Protein AF-A0AAU6L064-F1 (afdb_monomer_lite)

Sequence (139 aa):
MPGTLWLMDPAAAAALPVLDAHYAVLGCRTGSSRLDEFLDDIAPHQTNEATETLRSAFAALADGERHPLTVRELAQGTWLTFLEPAQGLAEVIDRYGVAKAVGRPGAYGRQWARHASDAAWTIWIASGRYSSHGAGIAR

Foldseek 3Di:
DPQACLCVVPLLVVLLVLLVVLCVLLVLDQPDPSVVVLLVQQVVQADPLLSVLCVVLSVCVNVVNPGLVSLLSNLVSLLRRQVPGDLSQLQSSCCRRPNPPDPDRSPVSNVSSNSSNVSSVSNNVSSVPPPPPDPPPDD

Radius of gyration: 15.69 Å; chains: 1; bounding box: 53×27×43 Å

pLDDT: mean 84.85, std 16.48, range [32.59, 97.0]

Secondary structure (DSSP, 8-state):
-GGGGGGGSHHHHHHHHHHHHHHHHTT--TT-HHHHHHHHHHGGGS-HHHHHHHHHHHHHHHTT---HHHHHHHHHHHHHHHSS--HHHHHHHHHHHTTT--SSTTHHHHHHHHHHHHHHHHHHHHTT-----------

Structure (mmCIF, N/CA/C/O backbone):
data_AF-A0AAU6L064-F1
#
_entry.id   AF-A0AAU6L064-F1
#
loop_
_atom_site.group_PDB
_atom_site.id
_atom_site.type_symbol
_atom_site.label_atom_id
_atom_site.label_alt_id
_atom_site.label_comp_id
_atom_site.label_asym_id
_atom_site.label_entity_id
_atom_site.label_seq_id
_atom_site.pdbx_PDB_ins_code
_atom_site.Cartn_x
_atom_site.Cartn_y
_atom_site.Cartn_z
_atom_site.occupancy
_atom_site.B_iso_or_equiv
_atom_site.auth_seq_id
_atom_site.auth_comp_id
_atom_site.auth_asym_id
_atom_site.auth_atom_id
_atom_site.pdbx_PDB_model_num
ATOM 1 N N . MET A 1 1 ? 16.882 1.653 -23.873 1.00 40.06 1 MET A N 1
ATOM 2 C CA . MET A 1 1 ? 16.211 2.381 -22.777 1.00 40.06 1 MET A CA 1
ATOM 3 C C . MET A 1 1 ? 16.507 1.664 -21.463 1.00 40.06 1 MET A C 1
ATOM 5 O O . MET A 1 1 ? 15.993 0.571 -21.285 1.00 40.06 1 MET A O 1
ATOM 9 N N . PRO A 1 2 ? 17.372 2.199 -20.583 1.00 47.66 2 PRO A N 1
ATOM 10 C CA . PRO A 1 2 ? 17.798 1.502 -19.359 1.00 47.66 2 PRO A CA 1
ATOM 11 C C . PRO A 1 2 ? 16.788 1.567 -18.196 1.00 47.66 2 PRO A C 1
ATOM 13 O O . PRO A 1 2 ? 16.959 0.871 -17.205 1.00 47.66 2 PRO A O 1
ATOM 16 N N . GLY A 1 3 ? 15.737 2.392 -18.293 1.00 55.72 3 GLY A N 1
ATOM 17 C CA . GLY A 1 3 ? 14.861 2.733 -17.159 1.00 55.72 3 GLY A CA 1
ATOM 18 C C . GLY A 1 3 ? 13.800 1.700 -16.752 1.00 55.72 3 GLY A C 1
ATOM 19 O O . GLY A 1 3 ? 13.045 1.967 -15.822 1.00 55.72 3 GLY A O 1
ATOM 20 N N . THR A 1 4 ? 13.701 0.551 -17.429 1.00 63.47 4 THR A N 1
ATOM 21 C CA . THR A 1 4 ? 12.591 -0.411 -17.240 1.00 63.47 4 THR A CA 1
ATOM 22 C C . THR A 1 4 ? 13.031 -1.859 -17.015 1.00 63.47 4 THR A C 1
ATOM 24 O O . THR A 1 4 ? 12.196 -2.705 -16.706 1.00 63.47 4 THR A O 1
ATOM 27 N N . LEU A 1 5 ? 14.333 -2.155 -17.126 1.00 70.06 5 LEU A N 1
ATOM 28 C CA . LEU A 1 5 ? 14.878 -3.517 -17.013 1.00 70.06 5 LEU A CA 1
ATOM 29 C C . LEU A 1 5 ? 14.697 -4.134 -15.622 1.00 70.06 5 LEU A C 1
ATOM 31 O O . LEU A 1 5 ? 14.719 -5.350 -15.490 1.00 70.06 5 LEU A O 1
ATOM 35 N N . TRP A 1 6 ? 14.475 -3.318 -14.594 1.00 80.00 6 TRP A N 1
ATOM 36 C CA . TRP A 1 6 ? 14.314 -3.803 -13.228 1.00 80.00 6 TRP A CA 1
ATOM 37 C C . TRP A 1 6 ? 13.031 -4.616 -13.016 1.00 80.00 6 TRP A C 1
ATOM 39 O O . TRP A 1 6 ? 12.991 -5.435 -12.112 1.00 80.00 6 TRP A O 1
ATOM 49 N N . LEU A 1 7 ? 12.001 -4.469 -13.859 1.00 77.25 7 LEU A N 1
ATOM 50 C CA . LEU A 1 7 ? 10.837 -5.366 -13.802 1.00 77.25 7 LEU A CA 1
ATOM 51 C C . LEU A 1 7 ? 11.167 -6.795 -14.260 1.00 77.25 7 LEU A C 1
ATOM 53 O O . LEU A 1 7 ? 10.377 -7.703 -14.025 1.00 77.25 7 LEU A O 1
ATOM 57 N N . MET A 1 8 ? 12.316 -6.999 -14.913 1.00 80.94 8 MET A N 1
ATOM 58 C CA . MET A 1 8 ? 12.846 -8.332 -15.204 1.00 80.94 8 MET A CA 1
ATOM 59 C C . MET A 1 8 ? 13.660 -8.907 -14.037 1.00 80.94 8 MET A C 1
ATOM 61 O O . MET A 1 8 ? 14.088 -10.057 -14.119 1.00 80.94 8 MET A O 1
ATOM 65 N N . ASP A 1 9 ? 13.869 -8.142 -12.958 1.00 87.88 9 ASP A N 1
ATOM 66 C CA . ASP A 1 9 ? 14.424 -8.675 -11.718 1.00 87.88 9 ASP A CA 1
ATOM 67 C C . ASP A 1 9 ? 13.440 -9.700 -11.117 1.00 87.88 9 ASP A C 1
ATOM 69 O O . ASP A 1 9 ? 12.277 -9.361 -10.867 1.00 87.88 9 ASP A O 1
ATOM 73 N N . PRO A 1 10 ? 13.866 -10.955 -10.873 1.00 88.50 10 PRO A N 1
ATOM 74 C CA . PRO A 1 10 ? 12.970 -11.993 -10.374 1.00 88.50 10 PRO A CA 1
ATOM 75 C C . PRO A 1 10 ? 12.332 -11.665 -9.018 1.00 88.50 10 PRO A C 1
ATOM 77 O O . PRO A 1 10 ? 11.196 -12.070 -8.771 1.00 88.50 10 PRO A O 1
ATOM 80 N N . ALA A 1 11 ? 13.030 -10.933 -8.141 1.00 88.69 11 ALA A N 1
ATOM 81 C CA . ALA A 1 11 ? 12.501 -10.567 -6.832 1.00 88.69 11 ALA A CA 1
ATOM 82 C C . ALA A 1 11 ? 11.441 -9.466 -6.959 1.00 88.69 11 ALA A C 1
ATOM 84 O O . ALA A 1 11 ? 10.370 -9.580 -6.362 1.00 88.69 11 ALA A O 1
ATOM 85 N N . ALA A 1 12 ? 11.682 -8.449 -7.791 1.00 90.31 12 ALA A N 1
ATOM 86 C CA . ALA A 1 12 ? 10.689 -7.416 -8.086 1.00 90.31 12 ALA A CA 1
ATOM 87 C C . ALA A 1 12 ? 9.434 -7.997 -8.759 1.00 90.31 12 ALA A C 1
ATOM 89 O O . ALA A 1 12 ? 8.310 -7.665 -8.372 1.00 90.31 12 ALA A O 1
ATOM 90 N N . ALA A 1 13 ? 9.619 -8.907 -9.720 1.00 89.25 13 ALA A N 1
ATOM 91 C CA . ALA A 1 13 ? 8.527 -9.593 -10.406 1.00 89.25 13 ALA A CA 1
ATOM 92 C C . ALA A 1 13 ? 7.676 -10.447 -9.450 1.00 89.25 13 ALA A C 1
ATOM 94 O O . ALA A 1 13 ? 6.459 -10.512 -9.611 1.00 89.25 13 ALA A O 1
ATOM 95 N N . ALA A 1 14 ? 8.291 -11.067 -8.437 1.00 92.56 14 ALA A N 1
ATOM 96 C CA . ALA A 1 14 ? 7.584 -11.825 -7.405 1.00 92.56 14 ALA A CA 1
ATOM 97 C C . ALA A 1 14 ? 6.913 -10.930 -6.346 1.00 92.56 14 ALA A C 1
ATOM 99 O O . ALA A 1 14 ? 5.858 -11.284 -5.823 1.00 92.56 14 ALA A O 1
ATOM 100 N N . ALA A 1 15 ? 7.490 -9.767 -6.036 1.00 95.19 15 ALA A N 1
ATOM 101 C CA . ALA A 1 15 ? 6.967 -8.849 -5.025 1.00 95.19 15 ALA A CA 1
ATOM 102 C C . ALA A 1 15 ? 5.731 -8.064 -5.497 1.00 95.19 15 ALA A C 1
ATOM 104 O O . ALA A 1 15 ? 4.833 -7.797 -4.699 1.00 95.19 15 ALA A O 1
ATOM 105 N N . LEU A 1 16 ? 5.643 -7.725 -6.787 1.00 93.12 16 LEU A N 1
ATOM 106 C CA . LEU A 1 16 ? 4.499 -7.001 -7.353 1.00 93.12 16 LEU A CA 1
ATOM 107 C C . LEU A 1 16 ? 3.136 -7.687 -7.110 1.00 93.12 16 LEU A C 1
ATOM 109 O O . LEU A 1 16 ? 2.251 -7.038 -6.550 1.00 93.12 16 LEU A O 1
ATOM 113 N N . PRO A 1 17 ? 2.929 -8.976 -7.447 1.00 94.50 17 PRO A N 1
ATOM 114 C CA . PRO A 1 17 ? 1.654 -9.640 -7.179 1.00 94.50 17 PRO A CA 1
ATOM 115 C C . PRO A 1 17 ? 1.354 -9.781 -5.678 1.00 94.50 17 PRO A C 1
ATOM 117 O O . PRO A 1 17 ? 0.186 -9.815 -5.297 1.00 94.50 17 PRO A O 1
ATOM 120 N N . VAL A 1 18 ? 2.376 -9.833 -4.815 1.00 95.44 18 VAL A N 1
ATOM 121 C CA . VAL A 1 18 ? 2.193 -9.828 -3.352 1.00 95.44 18 VAL A CA 1
ATOM 122 C C . VAL A 1 18 ? 1.648 -8.479 -2.886 1.00 95.44 18 VAL A C 1
ATOM 124 O O . VAL A 1 18 ? 0.687 -8.435 -2.118 1.00 95.44 18 VAL A O 1
ATOM 127 N N . LEU A 1 19 ? 2.215 -7.378 -3.384 1.00 95.19 19 LEU A N 1
ATOM 128 C CA . LEU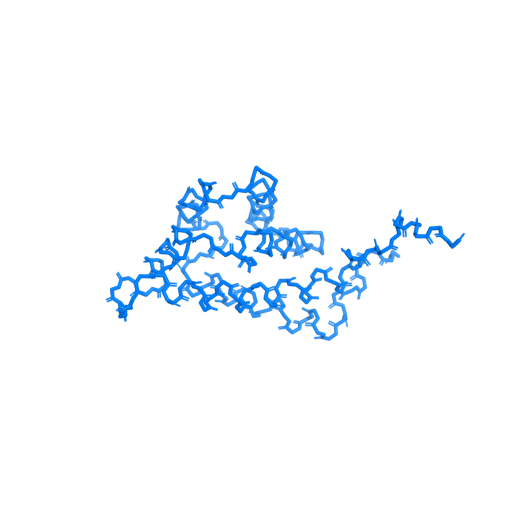 A 1 19 ? 1.740 -6.031 -3.079 1.00 95.19 19 LEU A CA 1
ATOM 129 C C . LEU A 1 19 ? 0.292 -5.820 -3.553 1.00 95.19 19 LEU A C 1
ATOM 131 O O . LEU A 1 19 ? -0.539 -5.319 -2.796 1.00 95.19 19 LEU A O 1
ATOM 135 N N . ASP A 1 20 ? -0.036 -6.280 -4.762 1.00 94.31 20 ASP A N 1
ATOM 136 C CA . ASP A 1 20 ? -1.407 -6.243 -5.284 1.00 94.31 20 ASP A CA 1
ATOM 137 C C . ASP A 1 20 ? -2.376 -7.043 -4.408 1.00 94.31 20 ASP A C 1
ATOM 139 O O . ASP A 1 20 ? -3.473 -6.575 -4.089 1.00 94.31 20 ASP A O 1
ATOM 143 N N . ALA A 1 21 ? -1.967 -8.239 -3.975 1.00 94.50 21 ALA A N 1
ATOM 144 C CA . ALA A 1 21 ? -2.769 -9.075 -3.093 1.00 94.50 21 ALA A CA 1
ATOM 145 C C . ALA A 1 21 ? -3.041 -8.387 -1.745 1.00 94.50 21 ALA A C 1
ATOM 147 O O . ALA A 1 21 ? -4.159 -8.473 -1.236 1.00 94.50 21 ALA A O 1
ATOM 148 N N . HIS A 1 22 ? -2.070 -7.658 -1.187 1.00 95.06 22 HIS A N 1
ATOM 149 C CA . HIS A 1 22 ? -2.254 -6.922 0.065 1.00 95.06 22 HIS A CA 1
ATOM 150 C C . HIS A 1 22 ? -3.348 -5.855 -0.029 1.00 95.06 22 HIS A C 1
ATOM 152 O O . HIS A 1 22 ? -4.210 -5.805 0.853 1.00 95.06 22 HIS A O 1
ATOM 158 N N . TYR A 1 23 ? -3.364 -5.048 -1.092 1.00 94.06 23 TYR A N 1
ATOM 159 C CA . TYR A 1 23 ? -4.438 -4.075 -1.320 1.00 94.06 23 TYR A CA 1
ATOM 160 C C . TYR A 1 23 ? -5.778 -4.758 -1.628 1.00 94.06 23 TYR A C 1
ATOM 162 O O . TYR A 1 23 ? -6.821 -4.342 -1.117 1.00 94.06 23 TYR A O 1
ATOM 170 N N . ALA A 1 24 ? -5.763 -5.864 -2.379 1.00 92.31 24 ALA A N 1
ATOM 171 C CA . ALA A 1 24 ? -6.968 -6.631 -2.680 1.00 92.31 24 ALA A CA 1
ATOM 172 C C . ALA A 1 24 ? -7.638 -7.219 -1.424 1.00 92.31 24 ALA A C 1
ATOM 174 O O . ALA A 1 24 ? -8.868 -7.231 -1.354 1.00 92.31 24 ALA A O 1
ATOM 175 N N . VAL A 1 25 ? -6.865 -7.653 -0.419 1.00 91.56 25 VAL A N 1
ATOM 176 C CA . VAL A 1 25 ? -7.390 -8.140 0.874 1.00 91.56 25 VAL A CA 1
ATOM 177 C C . VAL A 1 25 ? -8.154 -7.048 1.628 1.00 91.56 25 VAL A C 1
ATOM 179 O O . VAL A 1 25 ? -9.149 -7.342 2.284 1.00 91.56 25 VAL A O 1
ATOM 182 N N . LEU A 1 26 ? -7.746 -5.783 1.499 1.00 92.06 26 LEU A N 1
ATOM 183 C CA . LEU A 1 26 ? -8.482 -4.653 2.076 1.00 92.06 26 LEU A CA 1
ATOM 184 C C . LEU A 1 26 ? -9.744 -4.297 1.274 1.00 92.06 26 LEU A C 1
ATOM 186 O O . LEU A 1 26 ? -10.515 -3.437 1.692 1.00 92.06 26 LEU A O 1
ATOM 190 N N . GLY A 1 27 ? -9.977 -4.950 0.131 1.00 88.50 27 GLY A N 1
ATOM 191 C CA . GLY A 1 27 ? -11.012 -4.592 -0.839 1.00 88.50 27 GLY A CA 1
ATOM 192 C C . GLY A 1 27 ? -10.665 -3.351 -1.669 1.00 88.50 27 GLY A C 1
ATOM 193 O O . GLY A 1 27 ? -11.515 -2.864 -2.411 1.00 88.50 27 GLY A O 1
ATOM 194 N N . CYS A 1 28 ? -9.430 -2.857 -1.569 1.00 89.56 28 CYS A N 1
ATOM 195 C CA . CYS A 1 28 ? -8.946 -1.663 -2.252 1.00 89.56 28 CYS A CA 1
ATOM 196 C C . CYS A 1 28 ? -8.476 -2.029 -3.661 1.00 89.56 28 CYS A C 1
ATOM 198 O O . CYS A 1 28 ? -7.287 -2.193 -3.927 1.00 89.56 28 CYS A O 1
ATOM 200 N N . ARG A 1 29 ? -9.434 -2.211 -4.572 1.00 87.44 29 ARG A N 1
ATOM 201 C CA . ARG A 1 29 ? -9.141 -2.391 -5.999 1.00 87.44 29 ARG A CA 1
ATOM 202 C C . ARG A 1 29 ? -8.967 -1.026 -6.652 1.00 87.44 29 ARG A C 1
ATOM 204 O O . ARG A 1 29 ? -9.646 -0.070 -6.279 1.00 87.44 29 ARG A O 1
ATOM 211 N N . THR A 1 30 ? -8.095 -0.947 -7.644 1.00 85.19 30 THR A N 1
ATOM 212 C CA . THR A 1 30 ? -7.908 0.262 -8.446 1.00 85.19 30 THR A CA 1
ATOM 213 C C . THR A 1 30 ? -9.244 0.778 -8.994 1.00 85.19 30 THR A C 1
ATOM 215 O O . THR A 1 30 ? -10.034 -0.008 -9.518 1.00 85.19 30 THR A O 1
ATOM 218 N N . GLY A 1 31 ? -9.504 2.081 -8.840 1.00 82.00 31 GLY A N 1
ATOM 219 C CA . GLY A 1 31 ? -10.741 2.736 -9.290 1.00 82.00 31 GLY A CA 1
ATOM 220 C C . GLY A 1 31 ? -12.000 2.379 -8.488 1.00 82.00 31 GLY A C 1
ATOM 221 O O . GLY A 1 31 ? -13.108 2.671 -8.932 1.00 82.00 31 GLY A O 1
ATOM 222 N N . SER A 1 32 ? -11.867 1.709 -7.338 1.00 91.25 32 SER A N 1
ATOM 223 C CA . SER A 1 32 ? -13.007 1.413 -6.461 1.00 91.25 32 SER A CA 1
ATOM 224 C C . SER A 1 32 ? -13.227 2.517 -5.427 1.00 91.25 32 SER A C 1
ATOM 226 O O . SER A 1 32 ? -12.266 3.008 -4.844 1.00 91.25 32 SER A O 1
ATOM 228 N N . SER A 1 33 ? -14.489 2.811 -5.099 1.00 93.25 33 SER A N 1
ATOM 229 C CA . SER A 1 33 ? -14.830 3.769 -4.032 1.00 93.25 33 SER A CA 1
ATOM 230 C C . SER A 1 33 ? -14.207 3.395 -2.685 1.00 93.25 33 SER A C 1
ATOM 232 O O . SER A 1 33 ? -13.840 4.254 -1.898 1.00 93.25 33 SER A O 1
ATOM 234 N N . ARG A 1 34 ? -14.033 2.093 -2.434 1.00 93.94 34 ARG A N 1
ATOM 235 C CA . ARG A 1 34 ? -13.389 1.575 -1.226 1.00 93.94 34 ARG A CA 1
ATOM 236 C C . ARG A 1 34 ? -11.905 1.937 -1.142 1.00 93.94 34 ARG A C 1
ATOM 238 O O . ARG A 1 34 ? -11.395 2.117 -0.041 1.00 93.94 34 ARG A O 1
ATOM 245 N N . LEU A 1 35 ? -11.209 2.010 -2.279 1.00 94.94 35 LEU A N 1
ATOM 246 C CA . LEU A 1 35 ? -9.835 2.505 -2.324 1.00 94.94 35 LEU A CA 1
ATOM 247 C C . LEU A 1 35 ? -9.801 4.004 -2.007 1.00 94.94 35 LEU A C 1
ATOM 249 O O . LEU A 1 35 ? -8.957 4.414 -1.221 1.00 94.94 35 LEU A O 1
ATOM 253 N N . ASP A 1 36 ? -10.727 4.791 -2.555 1.00 95.38 36 ASP A N 1
ATOM 254 C CA . ASP A 1 36 ? -10.803 6.231 -2.277 1.00 95.38 36 ASP A CA 1
ATOM 255 C C . ASP A 1 36 ? -11.081 6.501 -0.790 1.00 95.38 36 ASP A C 1
ATOM 257 O O . ASP A 1 36 ? -10.340 7.246 -0.152 1.00 95.38 36 ASP A O 1
ATOM 261 N N . GLU A 1 37 ? -12.063 5.804 -0.206 1.00 96.25 37 GLU A N 1
ATOM 262 C CA . GLU A 1 37 ? -12.361 5.840 1.235 1.00 96.25 37 GLU A CA 1
ATOM 263 C C . GLU A 1 37 ? -11.132 5.475 2.080 1.00 96.25 37 GLU A C 1
ATOM 265 O O . GLU A 1 37 ? -10.821 6.146 3.065 1.00 96.25 37 GLU A O 1
ATOM 270 N N . PHE A 1 38 ? -10.394 4.436 1.675 1.00 96.31 38 PHE A N 1
ATOM 271 C CA . PHE A 1 38 ? -9.176 4.026 2.366 1.00 96.31 38 PHE A CA 1
ATOM 272 C C . PHE A 1 38 ? -8.100 5.111 2.310 1.00 96.31 38 PHE A C 1
ATOM 274 O O . PHE A 1 38 ? -7.510 5.427 3.340 1.00 96.31 38 PHE A O 1
ATOM 281 N N . LEU A 1 39 ? -7.853 5.690 1.131 1.00 96.00 39 LEU A N 1
ATOM 282 C CA . LEU A 1 39 ? -6.872 6.760 0.940 1.00 96.00 39 LEU A CA 1
ATOM 283 C C . LEU A 1 39 ? -7.240 8.023 1.733 1.00 96.00 39 LEU A C 1
ATOM 285 O O . LEU A 1 39 ? -6.349 8.718 2.222 1.00 96.00 39 LEU A O 1
ATOM 289 N N . ASP A 1 40 ? -8.531 8.324 1.871 1.00 97.00 40 ASP A N 1
ATOM 290 C CA . ASP A 1 40 ? -9.027 9.429 2.695 1.00 97.00 40 ASP A CA 1
ATOM 291 C C . ASP A 1 40 ? -8.832 9.150 4.193 1.00 97.00 40 ASP A C 1
ATOM 293 O O . ASP A 1 40 ? -8.358 10.019 4.925 1.00 97.00 40 ASP A O 1
ATOM 297 N N . ASP A 1 41 ? -9.115 7.925 4.643 1.00 96.56 41 ASP A N 1
ATOM 298 C CA . ASP A 1 41 ? -8.956 7.511 6.040 1.00 96.56 41 ASP A CA 1
ATOM 299 C C . ASP A 1 41 ? -7.490 7.489 6.506 1.00 96.56 41 ASP A C 1
ATOM 301 O O . ASP A 1 41 ? -7.211 7.767 7.675 1.00 96.56 41 ASP A O 1
ATOM 305 N N . ILE A 1 42 ? -6.542 7.132 5.631 1.00 95.19 42 ILE A N 1
ATOM 306 C CA . ILE A 1 42 ? -5.116 7.072 5.996 1.00 95.19 42 ILE A CA 1
ATOM 307 C C . ILE A 1 42 ? -4.401 8.422 5.881 1.00 95.19 42 ILE A C 1
ATOM 309 O O . ILE A 1 42 ? -3.381 8.605 6.547 1.00 95.19 42 ILE A O 1
ATOM 313 N N . ALA A 1 43 ? -4.925 9.374 5.099 1.00 94.44 43 ALA A N 1
ATOM 314 C CA . ALA A 1 43 ? -4.281 10.666 4.836 1.00 94.44 43 ALA A CA 1
ATOM 315 C C . ALA A 1 43 ? -3.864 11.449 6.102 1.00 94.44 43 ALA A C 1
ATOM 317 O O . ALA A 1 43 ? -2.752 11.980 6.122 1.00 94.44 43 ALA A O 1
ATOM 318 N N . PRO A 1 44 ? -4.656 11.493 7.197 1.00 94.00 44 PRO A N 1
ATOM 319 C CA . PRO A 1 44 ? -4.252 12.166 8.438 1.00 94.00 44 PRO A CA 1
ATOM 320 C C . PRO A 1 44 ? -3.046 11.530 9.147 1.00 94.00 44 PRO A C 1
ATOM 322 O O . PRO A 1 44 ? -2.494 12.117 10.076 1.00 94.00 44 PRO A O 1
ATOM 325 N N . HIS A 1 45 ? -2.661 10.316 8.753 1.00 92.88 45 HIS A N 1
ATOM 326 C CA . HIS A 1 45 ? -1.569 9.544 9.340 1.00 92.88 45 HIS A CA 1
ATOM 327 C C . HIS A 1 45 ? -0.323 9.486 8.440 1.00 92.88 45 HIS A C 1
ATOM 329 O O . HIS A 1 45 ? 0.610 8.743 8.743 1.00 92.88 45 HIS A O 1
ATOM 335 N N . GLN A 1 46 ? -0.306 10.252 7.347 1.00 91.00 46 GLN A N 1
ATOM 336 C CA . GLN A 1 46 ? 0.745 10.265 6.330 1.00 91.00 46 GLN A CA 1
ATOM 337 C C . GLN A 1 46 ? 1.459 11.617 6.266 1.00 91.00 46 GLN A C 1
ATOM 339 O O . GLN A 1 46 ? 0.940 12.645 6.698 1.00 91.00 46 GLN A O 1
ATOM 344 N N . THR A 1 47 ? 2.653 11.632 5.671 1.00 90.06 47 THR A N 1
ATOM 345 C CA . THR A 1 47 ? 3.243 12.878 5.169 1.00 90.06 47 THR A CA 1
ATOM 346 C C . THR A 1 47 ? 2.531 13.307 3.883 1.00 90.06 47 THR A C 1
ATOM 348 O O . THR A 1 47 ? 2.015 12.464 3.148 1.00 90.06 47 THR A O 1
ATOM 351 N N . ASN A 1 48 ? 2.558 14.605 3.561 1.00 90.56 48 ASN A N 1
ATOM 352 C CA . ASN A 1 48 ? 2.000 15.107 2.296 1.00 90.56 48 ASN A CA 1
ATOM 353 C C . ASN A 1 48 ? 2.604 14.385 1.079 1.00 90.56 48 ASN A C 1
ATOM 355 O O . ASN A 1 48 ? 1.873 14.001 0.174 1.00 90.56 48 ASN A O 1
ATOM 359 N N . GLU A 1 49 ? 3.915 14.120 1.102 1.00 91.19 49 GLU A N 1
ATOM 360 C CA . GLU A 1 49 ? 4.611 13.381 0.042 1.00 91.19 49 GLU A CA 1
ATOM 361 C C . GLU A 1 49 ? 4.054 11.961 -0.139 1.00 91.19 49 GLU A C 1
ATOM 363 O O . GLU A 1 49 ? 3.805 11.536 -1.268 1.00 91.19 49 GLU A O 1
ATOM 368 N N . ALA A 1 50 ? 3.835 11.219 0.952 1.00 91.62 50 ALA A N 1
ATOM 369 C CA . ALA A 1 50 ? 3.296 9.863 0.880 1.00 91.62 50 ALA A CA 1
ATOM 370 C C . ALA A 1 50 ? 1.855 9.860 0.343 1.00 91.62 50 ALA A C 1
ATOM 372 O O . ALA A 1 50 ? 1.517 9.022 -0.497 1.00 91.62 50 ALA A O 1
ATOM 373 N N . THR A 1 51 ? 1.041 10.831 0.771 1.00 94.06 51 THR A N 1
ATOM 374 C CA . THR A 1 51 ? -0.332 11.027 0.290 1.00 94.06 51 THR A CA 1
ATOM 375 C C . THR A 1 51 ? -0.365 11.314 -1.211 1.00 94.06 51 THR A C 1
ATOM 377 O O . THR A 1 51 ? -1.078 10.636 -1.952 1.00 94.06 51 THR A O 1
ATOM 380 N N . GLU A 1 52 ? 0.419 12.289 -1.676 1.00 95.00 52 GLU A N 1
ATOM 381 C CA . GLU A 1 52 ? 0.500 12.662 -3.094 1.00 95.00 52 GLU A CA 1
ATOM 382 C C . GLU A 1 52 ? 1.005 11.494 -3.948 1.00 95.00 52 GLU A C 1
ATOM 384 O O . GLU A 1 52 ? 0.402 11.166 -4.971 1.00 95.00 52 GLU A O 1
ATOM 389 N N . THR A 1 53 ? 2.058 10.811 -3.489 1.00 94.81 53 THR A N 1
ATOM 390 C CA . THR A 1 53 ? 2.667 9.682 -4.206 1.00 94.81 53 THR A CA 1
ATOM 391 C C . THR A 1 53 ? 1.685 8.522 -4.371 1.00 94.81 53 THR A C 1
ATOM 393 O O . THR A 1 53 ? 1.521 8.010 -5.479 1.00 94.81 53 THR A O 1
ATOM 396 N N . LEU A 1 54 ? 1.000 8.106 -3.297 1.00 94.06 54 LEU A N 1
ATOM 397 C CA . LEU A 1 54 ? 0.036 7.005 -3.375 1.00 94.06 54 LEU A CA 1
ATOM 398 C C . LEU A 1 54 ? -1.166 7.351 -4.246 1.00 94.06 54 LEU A C 1
ATOM 400 O O . LEU A 1 54 ? -1.578 6.526 -5.061 1.00 94.06 54 LEU A O 1
ATOM 404 N N . ARG A 1 55 ? -1.723 8.559 -4.101 1.00 95.38 55 ARG A N 1
ATOM 405 C CA . ARG A 1 55 ? -2.876 8.983 -4.905 1.00 95.38 55 ARG A CA 1
ATOM 406 C C . ARG A 1 55 ? -2.528 9.065 -6.382 1.00 95.38 55 ARG A C 1
ATOM 408 O O . ARG A 1 55 ? -3.276 8.534 -7.195 1.00 95.38 55 ARG A O 1
ATOM 415 N N . SER A 1 56 ? -1.381 9.656 -6.718 1.00 94.44 56 SER A N 1
ATOM 416 C CA . SER A 1 56 ? -0.888 9.717 -8.097 1.00 94.44 56 SER A CA 1
ATOM 417 C C . SER A 1 56 ? -0.717 8.316 -8.689 1.00 94.44 56 SER A C 1
ATOM 419 O O . SER A 1 56 ? -1.228 8.032 -9.772 1.00 94.44 56 SER A O 1
ATOM 421 N N . ALA A 1 57 ? -0.079 7.402 -7.950 1.00 94.31 57 ALA A N 1
ATOM 422 C CA . ALA A 1 57 ? 0.134 6.036 -8.413 1.00 94.31 57 ALA A CA 1
ATOM 423 C C . ALA A 1 57 ? -1.186 5.282 -8.644 1.00 94.31 57 ALA A C 1
ATOM 425 O O . ALA A 1 57 ? -1.346 4.612 -9.664 1.00 94.31 57 ALA A O 1
ATOM 426 N N . PHE A 1 58 ? -2.148 5.393 -7.725 1.00 94.94 58 PHE A N 1
ATOM 427 C CA . PHE A 1 58 ? -3.447 4.738 -7.878 1.00 94.94 58 PHE A CA 1
ATOM 428 C C . PHE A 1 58 ? -4.313 5.352 -8.980 1.00 94.94 58 PHE A C 1
ATOM 430 O O . PHE A 1 58 ? -4.995 4.597 -9.673 1.00 94.94 58 PHE A O 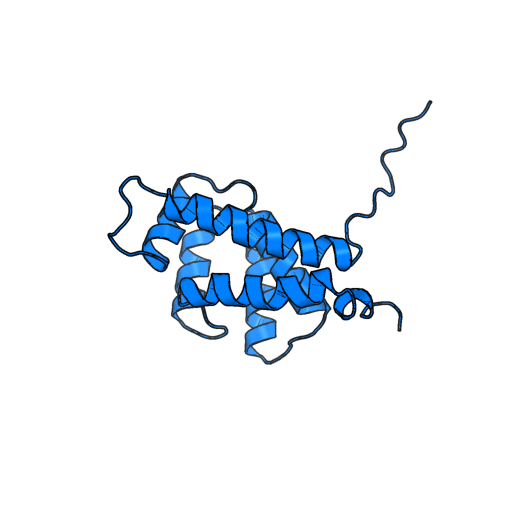1
ATOM 437 N N . ALA A 1 59 ? -4.253 6.671 -9.183 1.00 93.31 59 ALA A N 1
ATOM 438 C CA . ALA A 1 59 ? -4.926 7.342 -10.292 1.00 93.31 59 ALA A CA 1
ATOM 439 C C . ALA A 1 59 ? -4.387 6.849 -11.643 1.00 93.31 59 ALA A C 1
ATOM 441 O O . ALA A 1 59 ? -5.156 6.360 -12.466 1.00 93.31 59 ALA A O 1
ATOM 442 N N . ALA A 1 60 ? -3.063 6.835 -11.821 1.00 92.12 60 ALA A N 1
ATOM 443 C CA . ALA A 1 60 ? -2.438 6.318 -13.038 1.00 92.12 60 ALA A CA 1
ATOM 444 C C . ALA A 1 60 ? -2.786 4.836 -13.286 1.00 92.12 60 ALA A C 1
ATOM 446 O O . ALA A 1 60 ? -3.086 4.434 -14.409 1.00 92.12 60 ALA A O 1
ATOM 447 N N . LEU A 1 61 ? -2.827 4.002 -12.237 1.00 90.88 61 LEU A N 1
ATOM 448 C CA . LEU A 1 61 ? -3.286 2.616 -12.380 1.00 90.88 61 LEU A CA 1
ATOM 449 C C . LEU A 1 61 ? -4.755 2.523 -12.818 1.00 90.88 61 LEU A C 1
ATOM 451 O O . LEU A 1 61 ? -5.096 1.590 -13.547 1.00 90.88 61 LEU A O 1
ATOM 455 N N . ALA A 1 62 ? -5.622 3.435 -12.365 1.00 89.19 62 ALA A N 1
ATOM 456 C CA . ALA A 1 62 ? -7.042 3.454 -12.728 1.00 89.19 62 ALA A CA 1
ATOM 457 C C . ALA A 1 62 ? -7.252 3.825 -14.197 1.00 89.19 62 ALA A C 1
ATOM 459 O O . ALA A 1 62 ? -8.117 3.243 -14.851 1.00 89.19 62 ALA A O 1
ATOM 460 N N . ASP A 1 63 ? -6.382 4.677 -14.731 1.00 89.25 63 ASP A N 1
ATOM 461 C CA . ASP A 1 63 ? -6.345 5.043 -16.148 1.00 89.25 63 ASP A CA 1
ATOM 462 C C . ASP A 1 63 ? -5.718 3.946 -17.038 1.00 89.25 63 ASP A C 1
ATOM 464 O O . ASP A 1 63 ? -5.582 4.103 -18.251 1.00 89.25 63 ASP A O 1
ATOM 468 N N . GLY A 1 64 ? -5.360 2.795 -16.455 1.00 83.56 64 GLY A N 1
ATOM 469 C CA . GLY A 1 64 ? -4.761 1.658 -17.157 1.00 83.56 64 GLY A CA 1
ATOM 470 C C . GLY A 1 64 ? -3.243 1.761 -17.331 1.00 83.56 64 GLY A C 1
ATOM 471 O O . GLY A 1 64 ? -2.633 0.887 -17.954 1.00 83.56 64 GLY A O 1
ATOM 472 N N . GLU A 1 65 ? -2.602 2.775 -16.749 1.00 82.38 65 GLU A N 1
ATOM 473 C CA . GLU A 1 65 ? -1.167 3.019 -16.868 1.00 82.38 65 GLU A CA 1
ATOM 474 C C . GLU A 1 65 ? -0.358 2.173 -15.881 1.00 82.38 65 GLU A C 1
ATOM 476 O O . GLU A 1 65 ? 0.242 2.656 -14.916 1.00 82.38 65 GLU A O 1
ATOM 481 N N . ARG A 1 66 ? -0.270 0.866 -16.140 1.00 84.62 66 ARG A N 1
ATOM 482 C CA . ARG A 1 66 ? 0.632 -0.019 -15.389 1.00 84.62 66 ARG A CA 1
ATOM 483 C C . ARG A 1 66 ? 2.058 0.030 -15.940 1.00 84.62 66 ARG A C 1
ATOM 485 O O . ARG A 1 66 ? 2.615 -0.967 -16.398 1.00 84.62 66 ARG A O 1
ATOM 492 N N . HIS A 1 67 ? 2.648 1.220 -15.895 1.00 88.00 67 HIS A N 1
ATOM 493 C CA . HIS A 1 67 ? 4.022 1.474 -16.311 1.00 88.00 67 HIS A CA 1
ATOM 494 C C . HIS A 1 67 ? 5.023 1.281 -15.158 1.00 88.00 67 HIS A C 1
ATOM 496 O O . HIS A 1 67 ? 4.655 1.370 -13.986 1.00 88.00 67 HIS A O 1
ATOM 502 N N . PRO A 1 68 ? 6.318 1.053 -15.459 1.00 88.50 68 PRO A N 1
ATOM 503 C CA . PRO A 1 68 ? 7.348 0.879 -14.431 1.00 88.50 68 PRO A CA 1
ATOM 504 C C . PRO A 1 68 ? 7.433 2.063 -13.458 1.00 88.50 68 PRO A C 1
ATOM 506 O O . PRO A 1 68 ? 7.651 1.870 -12.267 1.00 88.50 68 PRO A O 1
ATOM 509 N N . LEU A 1 69 ? 7.220 3.290 -13.944 1.00 87.88 69 LEU A N 1
ATOM 510 C CA . LEU A 1 69 ? 7.163 4.479 -13.094 1.00 87.88 69 LEU A CA 1
ATOM 511 C C . LEU A 1 69 ? 6.033 4.379 -12.058 1.00 87.88 69 LEU A C 1
ATOM 513 O O . LEU A 1 69 ? 6.298 4.512 -10.867 1.00 87.88 69 LEU A O 1
ATOM 517 N N . THR A 1 70 ? 4.821 4.053 -12.505 1.00 91.69 70 THR A N 1
ATOM 518 C CA . THR A 1 70 ? 3.636 3.894 -11.657 1.00 91.69 70 THR A CA 1
ATOM 519 C C . THR A 1 70 ? 3.827 2.813 -10.597 1.00 91.69 70 THR A C 1
ATOM 521 O O . THR A 1 70 ? 3.514 3.015 -9.428 1.00 91.69 70 THR A O 1
ATOM 524 N N . VAL A 1 71 ? 4.396 1.663 -10.977 1.00 91.94 71 VAL A N 1
ATOM 525 C CA . VAL A 1 71 ? 4.685 0.570 -10.033 1.00 91.94 71 VAL A CA 1
ATOM 526 C C . VAL A 1 71 ? 5.712 1.005 -8.986 1.00 91.94 71 VAL A C 1
ATOM 528 O O . VAL A 1 71 ? 5.573 0.686 -7.805 1.00 91.94 71 VAL A O 1
ATOM 531 N N . ARG A 1 72 ? 6.732 1.764 -9.400 1.00 91.38 72 ARG A N 1
ATOM 532 C CA . ARG A 1 72 ? 7.732 2.317 -8.486 1.00 91.38 72 ARG A CA 1
ATOM 533 C C . ARG A 1 72 ? 7.118 3.316 -7.506 1.00 91.38 72 ARG A C 1
ATOM 535 O O . ARG A 1 72 ? 7.470 3.284 -6.333 1.00 91.38 72 ARG A O 1
ATOM 542 N N . GLU A 1 73 ? 6.238 4.197 -7.968 1.00 93.06 73 GLU A N 1
ATOM 543 C CA . GLU A 1 73 ? 5.553 5.178 -7.116 1.00 93.06 73 GLU A CA 1
ATOM 544 C C . GLU A 1 73 ? 4.579 4.502 -6.151 1.00 93.06 73 GLU A C 1
ATOM 546 O O . GLU A 1 73 ? 4.583 4.827 -4.967 1.00 93.06 73 GLU A O 1
ATOM 551 N N . LEU A 1 74 ? 3.846 3.477 -6.599 1.00 95.00 74 LEU A N 1
ATOM 552 C CA . LEU A 1 74 ? 3.023 2.649 -5.716 1.00 95.00 74 LEU A CA 1
ATOM 553 C C . LEU A 1 74 ? 3.870 2.021 -4.599 1.00 95.00 74 LEU A C 1
ATOM 555 O O . LEU A 1 74 ? 3.494 2.072 -3.427 1.00 95.00 74 LEU A O 1
ATOM 559 N N . ALA A 1 75 ? 5.023 1.446 -4.949 1.00 95.12 75 ALA A N 1
ATOM 560 C CA . ALA A 1 75 ? 5.944 0.864 -3.982 1.00 95.12 75 ALA A CA 1
ATOM 561 C C . ALA A 1 75 ? 6.513 1.921 -3.020 1.00 95.12 75 ALA A C 1
ATOM 563 O O . ALA A 1 75 ? 6.467 1.732 -1.807 1.00 95.12 75 ALA A O 1
ATOM 564 N N . GLN A 1 76 ? 6.974 3.066 -3.529 1.00 94.19 76 GLN A N 1
ATOM 565 C CA . GLN A 1 76 ? 7.469 4.171 -2.704 1.00 94.19 76 GLN A CA 1
ATOM 566 C C . GLN A 1 76 ? 6.408 4.656 -1.718 1.00 94.19 76 GLN A C 1
ATOM 568 O O . GLN A 1 76 ? 6.665 4.724 -0.520 1.00 94.19 76 GLN A O 1
ATOM 573 N N . GLY A 1 77 ? 5.213 4.968 -2.214 1.00 94.62 77 GLY A N 1
ATOM 574 C CA . GLY A 1 77 ? 4.123 5.484 -1.404 1.00 94.62 77 GLY A CA 1
ATOM 575 C C . GLY A 1 77 ? 3.665 4.481 -0.344 1.00 94.62 77 GLY A C 1
ATOM 576 O O . GLY A 1 77 ? 3.452 4.858 0.808 1.00 94.62 77 GLY A O 1
ATOM 577 N N . THR A 1 78 ? 3.598 3.191 -0.696 1.00 95.75 78 THR A N 1
ATOM 578 C CA . THR A 1 78 ? 3.271 2.118 0.257 1.00 95.75 78 THR A CA 1
ATOM 579 C C . THR A 1 78 ? 4.330 2.047 1.354 1.00 95.75 78 THR A C 1
ATOM 581 O O . THR A 1 78 ? 3.997 2.072 2.536 1.00 95.75 78 THR A O 1
ATOM 584 N N . TRP A 1 79 ? 5.609 2.007 0.983 1.00 94.69 79 TRP A N 1
ATOM 585 C CA . TRP A 1 79 ? 6.703 1.922 1.946 1.00 94.69 79 TRP A CA 1
ATOM 586 C C . TRP A 1 79 ? 6.758 3.146 2.872 1.00 94.69 79 TRP A C 1
ATOM 588 O O . TRP A 1 79 ? 6.778 2.980 4.089 1.00 94.69 79 TRP A O 1
ATOM 598 N N . LEU A 1 80 ? 6.685 4.366 2.323 1.00 91.38 80 LEU A N 1
ATOM 599 C CA . LEU A 1 80 ? 6.668 5.608 3.109 1.00 91.38 80 LEU A CA 1
ATOM 600 C C . LEU A 1 80 ? 5.499 5.665 4.097 1.00 91.38 80 LEU A C 1
ATOM 602 O O . LEU A 1 80 ? 5.634 6.221 5.183 1.00 91.38 80 LEU A O 1
ATOM 606 N N . THR A 1 81 ? 4.356 5.092 3.726 1.00 94.12 81 THR A N 1
ATOM 607 C CA . THR A 1 81 ? 3.157 5.106 4.565 1.00 94.12 81 THR A CA 1
ATOM 608 C C . THR A 1 81 ? 3.219 4.076 5.688 1.00 94.12 81 THR A C 1
ATOM 610 O O . THR A 1 81 ? 2.790 4.354 6.805 1.00 94.12 81 THR A O 1
ATOM 613 N N . PHE A 1 82 ? 3.709 2.869 5.399 1.00 94.62 82 PHE A N 1
ATOM 614 C CA . PHE A 1 82 ? 3.450 1.697 6.239 1.00 94.62 82 PHE A CA 1
ATOM 615 C C . PHE A 1 82 ? 4.696 1.090 6.898 1.00 94.62 82 PHE A C 1
ATOM 617 O O . PHE A 1 82 ? 4.550 0.096 7.609 1.00 94.62 82 PHE A O 1
ATOM 624 N N . LEU A 1 83 ? 5.895 1.661 6.711 1.00 87.44 83 LEU A N 1
ATOM 625 C CA . LEU A 1 83 ? 7.130 1.138 7.316 1.00 87.44 83 LEU A CA 1
ATOM 626 C C . LEU A 1 83 ? 7.062 1.115 8.853 1.00 87.44 83 LEU A C 1
ATOM 628 O O . LEU A 1 83 ? 7.458 0.135 9.480 1.00 87.44 83 LEU A O 1
ATOM 632 N N . GLU A 1 84 ? 6.513 2.174 9.450 1.00 77.81 84 GLU A N 1
ATOM 633 C CA . GLU A 1 84 ? 6.317 2.313 10.896 1.00 77.81 84 GLU A CA 1
ATOM 634 C C . GLU A 1 84 ? 4.937 2.926 11.170 1.00 77.81 84 GLU A C 1
ATOM 636 O O . GLU A 1 84 ? 4.817 4.123 11.442 1.00 77.81 84 GLU A O 1
ATOM 641 N N . PRO A 1 85 ? 3.852 2.141 11.057 1.00 77.50 85 PRO A N 1
ATOM 642 C CA . PRO A 1 85 ? 2.520 2.709 11.110 1.00 77.50 85 PRO A CA 1
ATOM 643 C C . PRO A 1 85 ? 2.217 3.200 12.527 1.00 77.50 85 PRO A C 1
ATOM 645 O O . PRO A 1 85 ? 2.278 2.435 13.497 1.00 77.50 85 PRO A O 1
ATOM 648 N N . ALA A 1 86 ? 1.816 4.468 12.640 1.00 82.69 86 ALA A N 1
ATOM 649 C CA . ALA A 1 86 ? 1.218 4.988 13.862 1.00 82.69 86 ALA A CA 1
ATOM 650 C C . ALA A 1 86 ? 0.019 4.117 14.282 1.00 82.69 86 ALA A C 1
ATOM 652 O O . ALA A 1 86 ? -0.628 3.477 13.449 1.00 82.69 86 ALA A O 1
ATOM 653 N N . GLN A 1 87 ? -0.320 4.112 15.575 1.00 85.50 87 GLN A N 1
ATOM 654 C CA . GLN A 1 87 ? -1.423 3.288 16.085 1.00 85.50 87 GLN A CA 1
ATOM 655 C C . GLN A 1 87 ? -2.735 3.518 15.310 1.00 85.50 87 GLN A C 1
ATOM 657 O O . GLN A 1 87 ? -3.380 2.544 14.927 1.00 85.50 87 GLN A O 1
ATOM 662 N N . GLY A 1 88 ? -3.079 4.779 15.017 1.00 89.38 88 GLY A N 1
ATOM 663 C CA . GLY A 1 88 ? -4.278 5.126 14.245 1.00 89.38 88 GLY A CA 1
ATOM 664 C C . GLY A 1 88 ? -4.290 4.519 12.839 1.00 89.38 88 GLY A C 1
ATOM 665 O O . GLY A 1 88 ? -5.293 3.943 12.433 1.00 89.38 88 GLY A O 1
ATOM 666 N N . LEU A 1 89 ? -3.149 4.521 12.142 1.00 93.00 89 LEU A N 1
ATOM 667 C CA . LEU A 1 89 ? -3.023 3.925 10.809 1.00 93.00 89 LEU A CA 1
ATOM 668 C C . LEU A 1 89 ? -3.250 2.407 10.833 1.00 93.00 89 LEU A C 1
ATOM 670 O O . LEU A 1 89 ? -3.947 1.858 9.980 1.00 93.00 89 LEU A O 1
ATOM 674 N N . ALA A 1 90 ? -2.700 1.720 11.837 1.00 92.69 90 ALA A N 1
ATOM 675 C CA . ALA A 1 90 ? -2.902 0.283 11.998 1.00 92.69 90 ALA A CA 1
ATOM 676 C C . ALA A 1 90 ? -4.370 -0.069 12.297 1.00 92.69 90 ALA A C 1
ATOM 678 O O . ALA A 1 90 ? -4.885 -1.064 11.793 1.00 92.69 90 ALA A O 1
ATOM 679 N N . GLU A 1 91 ? -5.054 0.746 13.099 1.00 92.38 91 GLU A N 1
ATOM 680 C CA . GLU A 1 91 ? -6.476 0.564 13.400 1.00 92.38 91 GLU A CA 1
ATOM 681 C C . GLU A 1 91 ? -7.365 0.837 12.183 1.00 92.38 91 GLU A C 1
ATOM 683 O O . GLU A 1 91 ? -8.332 0.105 11.972 1.00 92.38 91 GLU A O 1
ATOM 688 N N . VAL A 1 92 ? -7.019 1.814 11.336 1.00 94.31 92 VAL A N 1
ATOM 689 C CA . VAL A 1 92 ? -7.687 2.003 10.041 1.00 94.31 92 VAL A CA 1
ATOM 690 C C . VAL A 1 92 ? -7.594 0.715 9.225 1.00 94.31 92 VAL A C 1
ATOM 692 O O . VAL A 1 92 ? -8.630 0.187 8.834 1.00 94.31 92 VAL A O 1
ATOM 695 N N . ILE A 1 93 ? -6.401 0.138 9.050 1.00 94.00 93 ILE A N 1
ATOM 696 C CA . ILE A 1 93 ? -6.219 -1.107 8.279 1.00 94.00 93 ILE A CA 1
ATOM 697 C C . ILE A 1 93 ? -7.053 -2.269 8.852 1.00 94.00 93 ILE A C 1
ATOM 699 O O . ILE A 1 93 ? -7.662 -3.018 8.083 1.00 94.00 93 ILE A O 1
ATOM 703 N N . ASP A 1 94 ? -7.142 -2.407 10.181 1.00 92.94 94 ASP A N 1
ATOM 704 C CA . ASP A 1 94 ? -8.006 -3.411 10.826 1.00 92.94 94 ASP A CA 1
ATOM 705 C C . ASP A 1 94 ? -9.471 -3.286 10.371 1.00 92.94 94 ASP A C 1
ATOM 707 O O . ASP A 1 94 ? -10.110 -4.294 10.043 1.00 92.94 94 ASP A O 1
ATOM 711 N N . ARG A 1 95 ? -10.010 -2.058 10.304 1.00 91.31 95 ARG A N 1
ATOM 712 C CA . ARG A 1 95 ? -11.396 -1.820 9.857 1.00 91.31 95 ARG A CA 1
ATOM 713 C C . ARG A 1 95 ? -11.629 -2.334 8.438 1.00 91.31 95 ARG A C 1
ATOM 715 O O . ARG A 1 95 ? -12.688 -2.901 8.171 1.00 91.31 95 ARG A O 1
ATOM 722 N N . TYR A 1 96 ? -10.647 -2.172 7.551 1.00 91.94 96 TYR A N 1
ATOM 723 C CA . TYR A 1 96 ? -10.762 -2.596 6.154 1.00 91.94 96 TYR A CA 1
ATOM 724 C C . TYR A 1 96 ? -10.550 -4.096 5.956 1.00 91.94 96 TYR A C 1
ATOM 726 O O . TYR A 1 96 ? -11.264 -4.695 5.153 1.00 91.94 96 TYR A O 1
ATOM 734 N N . GLY A 1 97 ? -9.582 -4.697 6.653 1.00 86.50 97 GLY A N 1
ATOM 735 C CA . GLY A 1 97 ? -9.162 -6.076 6.391 1.00 86.50 97 GLY A CA 1
ATOM 736 C C . GLY A 1 97 ? -9.879 -7.146 7.211 1.00 86.50 97 GLY A C 1
ATOM 737 O O . GLY A 1 97 ? -9.955 -8.292 6.781 1.00 86.50 97 GLY A O 1
ATOM 738 N N . VAL A 1 98 ? -10.391 -6.806 8.396 1.00 79.44 98 VAL A N 1
ATOM 739 C CA . VAL A 1 98 ? -10.853 -7.822 9.362 1.00 79.44 98 VAL A CA 1
ATOM 740 C C . VAL A 1 98 ? -12.110 -7.438 10.133 1.00 79.44 98 VAL A C 1
ATOM 742 O O . VAL A 1 98 ? -12.649 -8.297 10.828 1.00 79.44 98 VAL A O 1
ATOM 745 N N . ALA A 1 99 ? -12.591 -6.200 9.977 1.00 58.81 99 ALA A N 1
ATOM 746 C CA . ALA A 1 99 ? -13.843 -5.596 10.451 1.00 58.81 99 ALA A CA 1
ATOM 747 C C . ALA A 1 99 ? -14.207 -5.748 11.948 1.00 58.81 99 ALA A C 1
ATOM 749 O O . ALA A 1 99 ? -14.693 -4.777 12.518 1.00 58.81 99 ALA A O 1
ATOM 750 N N . LYS A 1 100 ? -14.017 -6.907 12.605 1.00 56.34 100 LYS A N 1
ATOM 751 C CA . LYS A 1 100 ? -14.314 -7.195 14.027 1.00 56.34 100 LYS A CA 1
ATOM 752 C C . LYS A 1 100 ? -13.485 -8.336 14.661 1.00 56.34 100 LYS A C 1
ATOM 754 O O . LYS A 1 100 ? -13.726 -8.670 15.815 1.00 56.34 100 LYS A O 1
ATOM 759 N N . ALA A 1 101 ? -12.545 -8.966 13.947 1.00 60.06 101 ALA A N 1
ATOM 760 C CA . ALA A 1 101 ? -11.912 -10.222 14.391 1.00 60.06 101 ALA A CA 1
ATOM 761 C C . ALA A 1 101 ? -10.592 -10.075 15.184 1.00 60.06 101 ALA A C 1
ATOM 763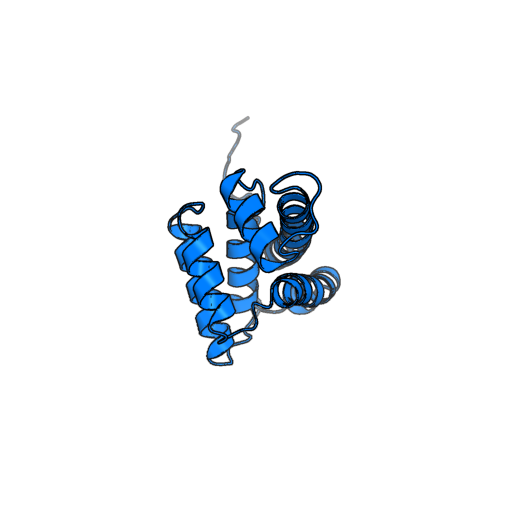 O O . ALA A 1 101 ? -9.948 -11.078 15.491 1.00 60.06 101 ALA A O 1
ATOM 764 N N . VAL A 1 102 ? -10.151 -8.854 15.508 1.00 65.81 102 VAL A N 1
ATOM 765 C CA . VAL A 1 102 ? -8.816 -8.633 16.092 1.00 65.81 102 VAL A CA 1
ATOM 766 C C . VAL A 1 102 ? -8.886 -8.539 17.612 1.00 65.81 102 VAL A C 1
ATOM 768 O O . VAL A 1 102 ? -9.539 -7.655 18.156 1.00 65.81 102 VAL A O 1
ATOM 771 N N . GLY A 1 103 ? -8.158 -9.414 18.312 1.00 72.12 103 GLY A N 1
ATOM 772 C CA . GLY A 1 103 ? -8.095 -9.408 19.781 1.00 72.12 103 GLY A CA 1
ATOM 773 C C . GLY A 1 103 ? -7.409 -8.174 20.392 1.00 72.12 103 GLY A C 1
ATOM 774 O O . GLY A 1 103 ? -7.547 -7.930 21.587 1.00 72.12 103 GLY A O 1
ATOM 775 N N . ARG A 1 104 ? -6.674 -7.386 19.592 1.00 85.50 104 ARG A N 1
ATOM 776 C CA . ARG A 1 104 ? -6.041 -6.121 19.998 1.00 85.50 104 ARG A CA 1
ATOM 777 C C . ARG A 1 104 ? -6.087 -5.107 18.846 1.00 85.50 104 ARG A C 1
ATOM 779 O O . ARG A 1 104 ? -5.606 -5.455 17.768 1.00 85.50 104 ARG A O 1
ATOM 786 N N . PRO A 1 105 ? -6.547 -3.863 19.072 1.00 88.38 105 PRO A N 1
ATOM 787 C CA . PRO A 1 105 ? -6.565 -2.827 18.040 1.00 88.38 105 PRO A CA 1
ATOM 788 C C . PRO A 1 105 ? -5.212 -2.639 17.326 1.00 88.38 105 PRO A C 1
ATOM 790 O O . PRO A 1 105 ? -4.129 -2.610 17.937 1.00 88.38 105 PRO A O 1
ATOM 793 N N . GLY A 1 106 ? -5.279 -2.589 16.000 1.00 89.94 106 GLY A N 1
ATOM 794 C CA . GLY A 1 106 ? -4.164 -2.456 15.071 1.00 89.94 106 GLY A CA 1
ATOM 795 C C . GLY A 1 106 ? -3.268 -3.690 14.953 1.00 89.94 106 GLY A C 1
ATOM 796 O O . GLY A 1 106 ? -2.196 -3.592 14.359 1.00 89.94 106 GLY A O 1
ATOM 797 N N . ALA A 1 107 ? -3.598 -4.835 15.566 1.00 90.50 107 ALA A N 1
ATOM 798 C CA . ALA A 1 107 ? -2.702 -5.995 15.519 1.00 90.50 107 ALA A CA 1
ATOM 799 C C . ALA A 1 107 ? -2.614 -6.601 14.116 1.00 90.50 107 ALA A C 1
ATOM 801 O O . ALA A 1 107 ? -1.506 -6.895 13.666 1.00 90.50 107 ALA A O 1
ATOM 802 N N . TYR A 1 108 ? -3.743 -6.717 13.414 1.00 91.81 108 TYR A N 1
ATOM 803 C CA . TYR A 1 108 ? -3.741 -7.144 12.019 1.00 91.81 108 TYR A CA 1
ATOM 804 C C . TYR A 1 108 ? -3.081 -6.080 11.133 1.00 91.81 108 TYR A C 1
ATOM 806 O O . TYR A 1 108 ? -2.220 -6.409 10.325 1.00 91.81 108 TYR A O 1
ATOM 814 N N . GLY A 1 109 ? -3.388 -4.803 11.346 1.00 93.12 109 GLY A N 1
ATOM 815 C CA . GLY A 1 109 ? -2.887 -3.686 10.561 1.00 93.12 109 GLY A CA 1
ATOM 816 C C . GLY A 1 109 ? -1.376 -3.546 10.631 1.00 93.12 109 GLY A C 1
ATOM 817 O O . GLY A 1 109 ? -0.745 -3.348 9.602 1.00 93.12 109 GLY A O 1
ATOM 818 N N . ARG A 1 110 ? -0.764 -3.748 11.805 1.00 93.19 110 ARG A N 1
ATOM 819 C CA . ARG A 1 110 ? 0.703 -3.792 11.942 1.00 93.19 110 ARG A CA 1
ATOM 820 C C . ARG A 1 110 ? 1.323 -4.967 11.188 1.00 93.19 110 ARG A C 1
ATOM 822 O O . ARG A 1 110 ? 2.366 -4.803 10.562 1.00 93.19 110 ARG A O 1
ATOM 829 N N . GLN A 1 111 ? 0.700 -6.145 11.244 1.00 92.56 111 GLN A N 1
ATOM 830 C CA . GLN A 1 111 ? 1.180 -7.311 10.501 1.00 92.56 111 GLN A CA 1
ATOM 831 C C . GLN A 1 111 ? 1.062 -7.083 8.989 1.00 92.56 111 GLN A C 1
ATOM 833 O O . GLN A 1 111 ? 2.022 -7.308 8.255 1.00 92.56 111 GLN A O 1
ATOM 838 N N . TRP A 1 112 ? -0.091 -6.597 8.533 1.00 94.62 112 TRP A N 1
ATOM 839 C CA . 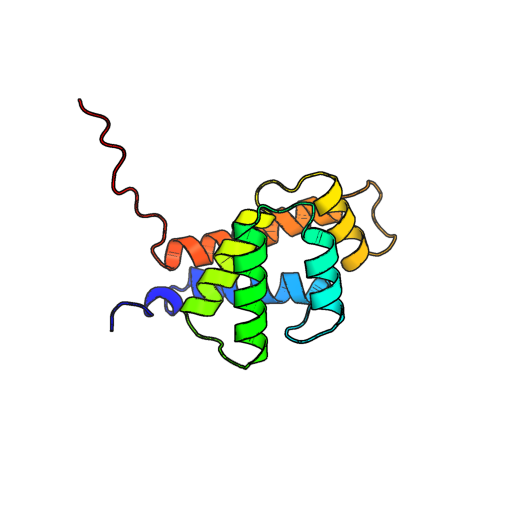TRP A 1 112 ? -0.333 -6.246 7.139 1.00 94.62 112 TRP A CA 1
ATOM 840 C C . TRP A 1 112 ? 0.668 -5.190 6.655 1.00 94.62 112 TRP A C 1
ATOM 842 O O . TRP A 1 112 ? 1.312 -5.400 5.632 1.00 94.62 112 TRP A O 1
ATOM 852 N N . ALA A 1 113 ? 0.866 -4.113 7.422 1.00 95.25 113 ALA A N 1
ATOM 853 C CA . ALA A 1 113 ? 1.761 -3.005 7.088 1.00 95.25 113 ALA A CA 1
ATOM 854 C C . ALA A 1 113 ? 3.211 -3.465 6.933 1.00 95.25 113 ALA A C 1
ATOM 856 O O . ALA A 1 113 ? 3.880 -3.070 5.980 1.00 95.25 113 ALA A O 1
ATOM 857 N N . ARG A 1 114 ? 3.671 -4.362 7.814 1.00 94.25 114 ARG A N 1
ATOM 858 C CA . ARG A 1 114 ? 4.992 -4.983 7.700 1.00 94.25 114 ARG A CA 1
ATOM 859 C C . ARG A 1 114 ? 5.144 -5.743 6.382 1.00 94.25 114 ARG A C 1
ATOM 861 O O . ARG A 1 114 ? 6.073 -5.474 5.633 1.00 94.25 114 ARG A O 1
ATOM 868 N N . HIS A 1 115 ? 4.220 -6.651 6.073 1.00 94.94 115 HIS A N 1
ATOM 869 C CA . HIS A 1 115 ? 4.313 -7.474 4.863 1.00 94.94 115 HIS A CA 1
ATOM 870 C C . HIS A 1 115 ? 4.165 -6.658 3.568 1.00 94.94 115 HIS A C 1
ATOM 872 O O . HIS A 1 115 ? 4.914 -6.876 2.615 1.00 94.94 115 HIS A O 1
ATOM 878 N N . ALA A 1 116 ? 3.255 -5.680 3.549 1.00 96.19 116 ALA A N 1
ATOM 879 C CA . ALA A 1 116 ? 3.103 -4.762 2.425 1.00 96.19 116 ALA A CA 1
ATOM 880 C C . ALA A 1 116 ? 4.370 -3.913 2.218 1.00 96.19 116 ALA A C 1
ATOM 882 O O . ALA A 1 116 ? 4.817 -3.747 1.084 1.00 96.19 116 ALA A O 1
ATOM 883 N N . SER A 1 117 ? 4.985 -3.433 3.305 1.00 95.94 117 SER A N 1
ATOM 884 C CA . SER A 1 117 ? 6.237 -2.668 3.257 1.00 95.94 117 SER A CA 1
ATOM 885 C C . SER A 1 117 ? 7.424 -3.509 2.797 1.00 95.94 117 SER A C 1
ATOM 887 O O . SER A 1 117 ? 8.241 -3.004 2.035 1.00 95.94 117 SER A O 1
ATOM 889 N N . ASP A 1 118 ? 7.509 -4.783 3.189 1.00 95.56 118 ASP A N 1
ATOM 890 C CA . ASP A 1 118 ? 8.564 -5.700 2.731 1.00 95.56 118 ASP A CA 1
ATOM 891 C C . ASP A 1 118 ? 8.485 -5.928 1.205 1.00 95.56 118 ASP A C 1
ATOM 893 O O . ASP A 1 118 ? 9.495 -5.857 0.491 1.00 95.56 118 ASP A O 1
ATOM 897 N N . ALA A 1 119 ? 7.275 -6.147 0.673 1.00 96.56 119 ALA A N 1
ATOM 898 C CA . ALA A 1 119 ? 7.049 -6.270 -0.769 1.00 96.56 119 ALA A CA 1
ATOM 899 C C . ALA A 1 119 ? 7.358 -4.956 -1.508 1.00 96.56 119 ALA A C 1
ATOM 901 O O . ALA A 1 119 ? 8.077 -4.949 -2.510 1.00 96.56 119 ALA A O 1
ATOM 902 N N . ALA A 1 120 ? 6.871 -3.831 -0.982 1.00 96.00 120 ALA A N 1
ATOM 903 C CA . ALA A 1 120 ? 7.111 -2.506 -1.539 1.00 96.00 120 ALA A CA 1
ATOM 904 C C . ALA A 1 120 ? 8.606 -2.138 -1.553 1.00 96.00 120 ALA A C 1
ATOM 906 O O . ALA A 1 120 ? 9.121 -1.660 -2.563 1.00 96.00 120 ALA A O 1
ATOM 907 N N . TRP A 1 121 ? 9.332 -2.432 -0.475 1.00 94.69 121 TRP A N 1
ATOM 908 C CA . TRP A 1 121 ? 10.774 -2.211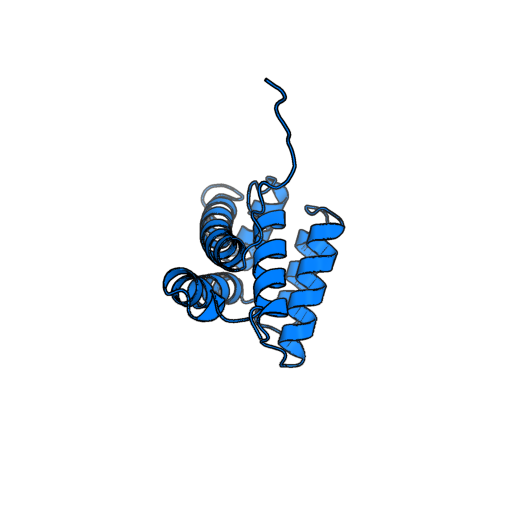 -0.379 1.00 94.69 121 TRP A CA 1
ATOM 909 C C . TRP A 1 121 ? 11.553 -2.998 -1.437 1.00 94.69 121 TRP A C 1
ATOM 911 O O . TRP A 1 121 ? 12.452 -2.455 -2.081 1.00 94.69 121 TRP A O 1
ATOM 921 N N . THR A 1 122 ? 11.170 -4.256 -1.671 1.00 94.38 122 THR A N 1
ATOM 922 C CA . THR A 1 122 ? 11.796 -5.123 -2.683 1.00 94.38 122 THR A CA 1
ATOM 923 C C . THR A 1 122 ? 11.689 -4.513 -4.083 1.00 94.38 122 THR A C 1
ATOM 925 O O . THR A 1 122 ? 12.683 -4.419 -4.806 1.00 94.38 122 THR A O 1
ATOM 928 N N . ILE A 1 123 ? 10.498 -4.026 -4.443 1.00 93.50 123 ILE A N 1
ATOM 929 C CA . ILE A 1 123 ? 10.240 -3.335 -5.716 1.00 93.50 123 ILE A CA 1
ATOM 930 C C . ILE A 1 123 ? 11.048 -2.031 -5.792 1.00 93.50 123 ILE A C 1
ATOM 932 O O . ILE A 1 123 ? 11.697 -1.744 -6.801 1.00 93.50 123 ILE A O 1
ATOM 936 N N . TRP A 1 124 ? 11.031 -1.241 -4.717 1.00 90.06 124 TRP A N 1
ATOM 937 C CA . TRP A 1 124 ? 11.701 0.053 -4.653 1.00 90.06 124 TRP A CA 1
ATOM 938 C C . TRP A 1 124 ? 13.218 -0.051 -4.852 1.00 90.06 124 TRP A C 1
ATOM 940 O O . TRP A 1 124 ? 13.783 0.678 -5.674 1.00 90.06 124 TRP A O 1
ATOM 950 N N . ILE A 1 125 ? 13.873 -0.986 -4.161 1.00 88.81 125 ILE A N 1
ATOM 951 C CA . ILE A 1 125 ? 15.316 -1.217 -4.288 1.00 88.81 125 ILE A CA 1
ATOM 952 C C . ILE A 1 125 ? 15.683 -1.688 -5.692 1.00 88.81 125 ILE A C 1
ATOM 954 O O . ILE A 1 125 ? 16.598 -1.122 -6.293 1.00 88.81 125 ILE A O 1
ATOM 958 N N . ALA A 1 126 ? 14.948 -2.659 -6.243 1.00 88.94 126 ALA A N 1
ATOM 959 C CA . ALA A 1 126 ? 15.191 -3.152 -7.597 1.00 88.94 126 ALA A CA 1
ATOM 960 C C . ALA A 1 126 ? 15.065 -2.036 -8.647 1.00 88.94 126 ALA A C 1
ATOM 962 O O . ALA A 1 126 ? 15.850 -1.978 -9.591 1.00 88.94 126 ALA A O 1
ATOM 963 N N . SER A 1 127 ? 14.149 -1.082 -8.439 1.00 84.12 127 SER A N 1
ATOM 964 C CA . SER A 1 127 ? 13.983 0.092 -9.308 1.00 84.12 127 SER A CA 1
ATOM 965 C C . SER A 1 127 ? 15.161 1.086 -9.293 1.00 84.12 127 SER A C 1
ATOM 967 O O . SER A 1 127 ? 15.134 2.086 -10.016 1.00 84.12 127 SER A O 1
ATOM 969 N N . GLY A 1 128 ? 16.202 0.823 -8.492 1.00 74.00 128 GLY A N 1
ATOM 970 C CA . GLY A 1 128 ? 17.442 1.598 -8.451 1.00 74.00 128 GLY A CA 1
ATOM 971 C C . GLY A 1 128 ? 17.400 2.819 -7.532 1.00 74.00 128 GLY A C 1
ATOM 972 O O . GLY A 1 128 ? 18.262 3.689 -7.644 1.00 74.00 128 GLY A O 1
ATOM 973 N N . ARG A 1 129 ? 16.423 2.917 -6.621 1.00 62.12 129 ARG A N 1
ATOM 974 C CA . ARG A 1 129 ? 16.251 4.080 -5.731 1.00 62.12 129 ARG A CA 1
ATOM 975 C C . ARG A 1 129 ? 16.717 3.870 -4.281 1.00 62.12 129 ARG A C 1
ATOM 977 O O . ARG A 1 129 ? 16.198 4.475 -3.349 1.00 62.12 129 ARG A O 1
ATOM 984 N N . TYR A 1 130 ? 17.810 3.128 -4.112 1.00 45.47 130 TYR A N 1
ATOM 985 C CA . TYR A 1 130 ? 18.788 3.437 -3.064 1.00 45.47 130 TYR A CA 1
ATOM 986 C C . TYR A 1 130 ? 20.119 3.794 -3.725 1.00 45.47 130 TYR A C 1
ATOM 988 O O . TYR A 1 130 ? 21.043 2.989 -3.807 1.00 45.47 130 TYR A O 1
ATOM 996 N N . SER A 1 131 ? 20.217 5.016 -4.252 1.00 41.03 131 SER A N 1
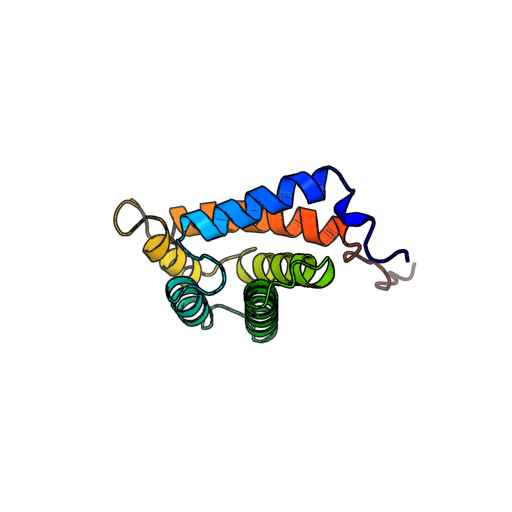ATOM 997 C CA . SER A 1 131 ? 21.512 5.593 -4.592 1.00 41.03 131 SER A CA 1
ATOM 998 C C . SER A 1 131 ? 22.123 6.161 -3.314 1.00 41.03 131 SER A C 1
ATOM 1000 O O . SER A 1 131 ? 21.800 7.276 -2.909 1.00 41.03 131 SER A O 1
ATOM 1002 N N . SER A 1 132 ? 23.046 5.428 -2.695 1.00 38.59 132 SER A N 1
ATOM 1003 C CA . SER A 1 132 ? 23.950 5.937 -1.655 1.00 38.59 132 SER A CA 1
ATOM 1004 C C . SER A 1 132 ? 24.985 6.934 -2.217 1.00 38.59 132 SER A C 1
ATOM 1006 O O . SER A 1 132 ? 26.166 6.871 -1.883 1.00 38.59 132 SER A O 1
ATOM 1008 N N . HIS A 1 133 ? 24.579 7.835 -3.113 1.00 33.38 133 HIS A N 1
ATOM 1009 C CA . HIS A 1 133 ? 25.432 8.906 -3.616 1.00 33.38 133 HIS A CA 1
ATOM 1010 C C . HIS A 1 133 ? 25.251 10.139 -2.725 1.00 33.38 133 HIS A C 1
ATOM 1012 O O . HIS A 1 133 ? 24.335 10.926 -2.941 1.00 33.38 133 HIS A O 1
ATOM 1018 N N . GLY A 1 134 ? 26.146 10.310 -1.741 1.00 35.78 134 GLY A N 1
ATOM 1019 C CA . GLY A 1 134 ? 26.494 11.659 -1.284 1.00 35.78 134 GLY A CA 1
ATOM 1020 C C . GLY A 1 134 ? 26.634 11.956 0.209 1.00 35.78 134 GLY A C 1
ATOM 1021 O O . GLY A 1 134 ? 26.840 13.120 0.521 1.00 35.78 134 GLY A O 1
ATOM 1022 N N . ALA A 1 135 ? 26.598 10.998 1.140 1.00 35.81 135 ALA A N 1
ATOM 1023 C CA . ALA A 1 135 ? 27.218 11.243 2.449 1.00 35.81 135 ALA A CA 1
ATOM 1024 C C . ALA A 1 135 ? 28.705 10.903 2.326 1.00 35.81 135 ALA A C 1
ATOM 1026 O O . ALA A 1 135 ? 29.143 9.798 2.645 1.00 35.81 135 ALA A O 1
ATOM 1027 N N . GLY A 1 136 ? 29.476 11.852 1.792 1.00 32.59 136 GLY A N 1
ATOM 1028 C CA . GLY A 1 136 ? 30.915 11.861 1.988 1.00 32.59 136 GLY A CA 1
ATOM 1029 C C . GLY A 1 136 ? 31.185 11.916 3.487 1.00 32.59 136 GLY A C 1
ATOM 1030 O O . GLY A 1 136 ? 31.201 12.991 4.076 1.00 32.59 136 GLY A O 1
ATOM 1031 N N . ILE A 1 137 ? 31.393 10.757 4.109 1.00 39.75 137 ILE A N 1
ATOM 1032 C CA . ILE A 1 137 ? 32.171 10.691 5.338 1.00 39.75 137 ILE A CA 1
ATOM 1033 C C . ILE A 1 137 ? 33.602 10.931 4.871 1.00 39.75 137 ILE A C 1
ATOM 1035 O O . ILE A 1 137 ? 34.279 10.019 4.392 1.00 39.75 137 ILE A O 1
ATOM 1039 N N . ALA A 1 138 ? 34.001 12.201 4.899 1.00 36.16 138 ALA A N 1
ATOM 1040 C CA . ALA A 1 138 ? 35.394 12.585 4.800 1.00 36.16 138 ALA A CA 1
ATOM 1041 C C . ALA A 1 138 ? 36.181 11.754 5.826 1.00 36.16 138 ALA A C 1
ATOM 1043 O O . ALA A 1 138 ? 35.830 11.726 7.007 1.00 36.16 138 ALA A O 1
ATOM 1044 N N . ARG A 1 139 ? 37.181 11.020 5.336 1.00 39.59 139 ARG A N 1
ATOM 1045 C CA . ARG A 1 139 ? 38.287 10.536 6.162 1.00 39.59 139 ARG A CA 1
ATOM 1046 C C . ARG A 1 139 ? 39.242 11.686 6.434 1.00 39.59 139 ARG A C 1
ATOM 1048 O O . ARG A 1 139 ? 39.393 12.524 5.517 1.00 39.59 139 ARG A O 1
#